Protein AF-I9AL87-F1 (afdb_monomer)

Sequence (127 aa):
MKKFLSMTLLLTAMFLTFSACSSDDETNYPDITGSWSKISETPGEYISSYMEVTWTFNSNNTATQRVILKFNDVTSRDTSTSFTYEYKGSTITLKNDKITLEYEISVSGNKMKLGNAEDGYFDLTKK

Foldseek 3Di:
DDDDPDDDDPPPPPPPPPPPPPPPVVPPADDPAAKWKDWDWDDDPVKIKIWMWMWH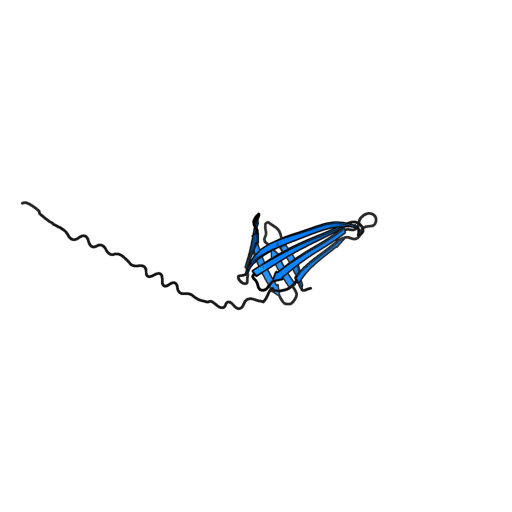AHPVQKIKIWIWIDIPNHTPDTDMDIWGWDDDRQWMWTDDPPDIFIWGWDDDPQWIWIHDPPGDIDTIGGD

Solvent-accessible surface area (backbone atoms only — not comparable to full-atom values): 7634 Å² total; per-residue (Å²): 143,83,88,81,90,76,85,83,85,82,81,79,77,77,77,76,74,74,74,77,72,76,71,80,68,81,71,86,48,83,85,69,65,46,44,32,35,34,78,49,75,43,85,50,96,91,58,26,40,39,38,37,43,36,42,35,35,43,94,84,41,36,32,36,43,37,41,37,33,25,46,69,86,42,76,77,42,80,50,74,48,70,29,40,49,52,78,68,64,53,36,36,40,40,36,50,102,86,51,76,45,76,23,44,34,48,76,59,92,61,37,35,43,41,29,40,90,85,86,38,72,46,72,24,33,60,111

pLDDT: mean 87.49, std 18.72, range [43.91, 98.81]

Mean predicted aligned error: 10.71 Å

Nearest PDB structures (foldseek):
  2eoc-assembly1_A  TM=5.942E-01  e=1.957E+00  Homo sapiens
  6x9z-assembly1_A  TM=5.318E-01  e=5.035E+00  synthetic construct
  3d6x-assembly1_B  TM=4.137E-01  e=2.291E+00  Campylobacter jejuni subsp. jejuni 81-176

Organism: NCBI:txid997892

Radius of gyration: 26.28 Å; Cα contacts (8 Å, |Δi|>4): 224; chains: 1; bounding box: 70×61×73 Å

Structure (mmCIF, N/CA/C/O backbone):
data_AF-I9AL87-F1
#
_entry.id   AF-I9AL87-F1
#
loop_
_atom_site.group_PDB
_atom_site.id
_atom_site.type_symbol
_atom_site.label_atom_id
_atom_site.label_alt_id
_atom_site.label_comp_id
_atom_site.label_asym_id
_atom_site.label_entity_id
_atom_site.label_seq_id
_atom_site.pdbx_PDB_ins_code
_atom_site.Cartn_x
_atom_site.Cartn_y
_atom_site.Cartn_z
_atom_site.occupancy
_atom_site.B_iso_or_equiv
_atom_site.auth_seq_id
_atom_site.auth_comp_id
_atom_site.auth_asym_id
_atom_site.auth_atom_id
_atom_site.pdbx_PDB_model_num
ATOM 1 N N . MET A 1 1 ? -54.436 46.625 46.031 1.00 50.62 1 MET A N 1
ATOM 2 C CA . MET A 1 1 ? -53.289 46.760 45.103 1.00 50.62 1 MET A CA 1
ATOM 3 C C . MET A 1 1 ? -51.995 46.849 45.897 1.00 50.62 1 MET A C 1
ATOM 5 O O . MET A 1 1 ? -51.783 47.862 46.545 1.00 50.62 1 MET A O 1
ATOM 9 N N . LYS A 1 2 ? -51.168 45.798 45.859 1.00 44.06 2 LYS A N 1
ATOM 10 C CA . LYS A 1 2 ? -49.694 45.828 45.770 1.00 44.06 2 LYS A CA 1
ATOM 11 C C . LYS A 1 2 ? -49.208 44.376 45.792 1.00 44.06 2 LYS A C 1
ATOM 13 O O . LYS A 1 2 ? -49.561 43.609 46.679 1.00 44.06 2 LYS A O 1
ATOM 18 N N . LYS A 1 3 ? -48.525 44.004 44.712 1.00 47.19 3 LYS A N 1
ATOM 19 C CA . LYS A 1 3 ? -48.068 42.655 44.378 1.00 47.19 3 LYS A CA 1
ATOM 20 C C . LYS A 1 3 ? -46.725 42.406 45.061 1.00 47.19 3 LYS A C 1
ATOM 22 O O . LYS A 1 3 ? -45.834 43.231 44.911 1.00 47.19 3 LYS A O 1
ATOM 27 N N . PHE A 1 4 ? -46.569 41.254 45.701 1.00 52.53 4 PHE A N 1
ATOM 28 C CA . PHE A 1 4 ? -45.263 40.641 45.935 1.00 52.53 4 PHE A CA 1
ATOM 29 C C . PHE A 1 4 ? -45.387 39.161 45.592 1.00 52.53 4 PHE A C 1
ATOM 31 O O . PHE A 1 4 ? -45.696 38.327 46.436 1.00 52.53 4 PHE A O 1
ATOM 38 N N . LEU A 1 5 ? -45.224 38.862 44.303 1.00 52.34 5 LEU A N 1
ATOM 39 C CA . LEU A 1 5 ? -45.041 37.499 43.826 1.00 52.34 5 LEU A CA 1
ATOM 40 C C . LEU A 1 5 ? -43.538 37.220 43.925 1.00 52.34 5 LEU A C 1
ATOM 42 O O . LEU A 1 5 ? -42.760 37.691 43.098 1.00 52.34 5 LEU A O 1
ATOM 46 N N . SER A 1 6 ? -43.138 36.558 45.005 1.00 52.62 6 SER A N 1
ATOM 47 C CA . SER A 1 6 ? -41.757 36.168 45.266 1.00 52.62 6 SER A CA 1
ATOM 48 C C . SER A 1 6 ? -41.584 34.684 44.959 1.00 52.62 6 SER A C 1
ATOM 50 O O . SER A 1 6 ? -42.292 33.853 45.516 1.00 52.62 6 SER A O 1
ATOM 52 N N . MET A 1 7 ? -40.610 34.405 44.093 1.00 51.69 7 MET A N 1
ATOM 53 C CA . MET A 1 7 ? -39.712 33.253 44.144 1.00 51.69 7 MET A CA 1
ATOM 54 C C . MET A 1 7 ? -40.322 31.844 44.053 1.00 51.69 7 MET A C 1
ATOM 56 O O . MET A 1 7 ? -40.640 31.224 45.061 1.00 51.69 7 MET A O 1
ATOM 60 N N . THR A 1 8 ? -40.269 31.240 42.863 1.00 59.03 8 THR A N 1
ATOM 61 C CA . THR A 1 8 ? -39.668 29.898 42.743 1.00 59.03 8 THR A CA 1
ATOM 62 C C . THR A 1 8 ? -39.083 29.712 41.342 1.00 59.03 8 THR A C 1
ATOM 64 O O . THR A 1 8 ? -39.794 29.528 40.359 1.00 59.03 8 THR A O 1
ATOM 67 N N . LEU A 1 9 ? -37.757 29.810 41.263 1.00 50.50 9 LEU A N 1
ATOM 68 C CA . LEU A 1 9 ? -36.939 29.455 40.111 1.00 50.50 9 LEU A CA 1
ATOM 69 C C . LEU A 1 9 ? -36.853 27.920 40.065 1.00 50.50 9 LEU A C 1
ATOM 71 O O . LEU A 1 9 ? -36.134 27.324 40.864 1.00 50.50 9 LEU A O 1
ATOM 75 N N . LEU A 1 10 ? -37.613 27.268 39.184 1.00 54.72 10 LEU A N 1
ATOM 76 C CA . LEU A 1 10 ? -37.503 25.822 38.963 1.00 54.72 10 LEU A CA 1
ATOM 77 C C . LEU A 1 10 ? -36.375 25.544 37.963 1.00 54.72 10 LEU A C 1
ATOM 79 O O . LEU A 1 10 ? -36.563 25.551 36.748 1.00 54.72 10 LEU A O 1
ATOM 83 N N . LEU A 1 11 ? -35.184 25.320 38.514 1.00 57.56 11 LEU A N 1
ATOM 84 C CA . LEU A 1 11 ? -34.005 24.831 37.813 1.00 57.56 11 LEU A CA 1
ATOM 85 C C .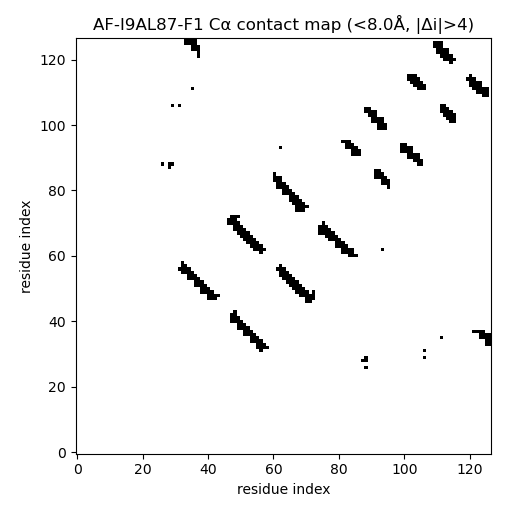 LEU A 1 11 ? -34.185 23.325 37.547 1.00 57.56 11 LEU A C 1
ATOM 87 O O . LEU A 1 11 ? -33.866 22.491 38.391 1.00 57.56 11 LEU A O 1
ATOM 91 N N . THR A 1 12 ? -34.729 22.958 36.388 1.00 57.50 12 THR A N 1
ATOM 92 C CA . THR A 1 12 ? -34.715 21.562 35.927 1.00 57.50 12 THR A CA 1
ATOM 93 C C . THR A 1 12 ? -33.385 21.294 35.233 1.00 57.50 12 THR A C 1
ATOM 95 O O . THR A 1 12 ? -33.249 21.386 34.017 1.00 57.50 12 THR A O 1
ATOM 98 N N . ALA A 1 13 ? -32.367 20.987 36.038 1.00 55.91 13 ALA A N 1
ATOM 99 C CA . ALA A 1 13 ? -31.144 20.371 35.549 1.00 55.91 13 ALA A CA 1
ATOM 100 C C . ALA A 1 13 ? -31.494 18.966 35.035 1.00 55.91 13 ALA A C 1
ATOM 102 O O . ALA A 1 13 ? -31.566 18.004 35.799 1.00 55.91 13 ALA A O 1
ATOM 103 N N . MET A 1 14 ? -31.753 18.855 33.732 1.00 52.38 14 MET A N 1
ATOM 104 C CA . MET A 1 14 ? -31.690 17.579 33.034 1.00 52.38 14 MET A CA 1
ATOM 105 C C . MET A 1 14 ? -30.231 17.131 33.062 1.00 52.38 14 MET A C 1
ATOM 107 O O . MET A 1 14 ? -29.427 17.503 32.210 1.00 52.38 14 MET A O 1
ATOM 111 N N . PHE A 1 15 ? -29.884 16.341 34.074 1.00 54.84 15 PHE A N 1
ATOM 112 C CA . PHE A 1 15 ? -28.754 15.436 33.984 1.00 54.84 15 PHE A CA 1
ATOM 113 C C . PHE A 1 15 ? -29.083 14.446 32.869 1.00 54.84 15 PHE A C 1
ATOM 115 O O . PHE A 1 15 ? -29.711 13.411 33.094 1.00 54.84 15 PHE A O 1
ATOM 122 N N . LEU A 1 16 ? -28.689 14.800 31.644 1.00 49.53 16 LEU A N 1
ATOM 123 C CA . LEU A 1 16 ? -28.437 13.830 30.595 1.00 49.53 16 LEU A CA 1
ATOM 124 C C . LEU A 1 16 ? -27.323 12.944 31.141 1.00 49.53 16 LEU A C 1
ATOM 126 O O . LEU A 1 16 ? -26.136 13.253 31.039 1.00 49.53 16 LEU A O 1
ATOM 130 N N . THR A 1 17 ? -27.721 11.866 31.806 1.00 56.75 17 THR A N 1
ATOM 131 C CA . THR A 1 17 ? -26.860 10.709 31.936 1.00 56.75 17 THR A CA 1
ATOM 132 C C . THR A 1 17 ? -26.636 10.251 30.506 1.00 56.75 17 THR A C 1
ATOM 134 O O . THR A 1 17 ? -27.465 9.574 29.902 1.00 56.75 17 THR A O 1
ATOM 137 N N . PHE A 1 18 ? -25.531 10.710 29.918 1.00 51.81 18 PHE A N 1
ATOM 138 C CA . PHE A 1 18 ? -24.912 9.993 28.827 1.00 51.81 18 PHE A CA 1
ATOM 139 C C . PHE A 1 18 ? -24.635 8.610 29.405 1.00 51.81 18 PHE A C 1
ATOM 141 O O . PHE A 1 18 ? -23.639 8.381 30.090 1.00 51.81 18 PHE A O 1
ATOM 148 N N . SER A 1 19 ? -25.582 7.699 29.205 1.00 46.22 19 SER A N 1
ATOM 149 C CA . SER A 1 19 ? -25.275 6.292 29.109 1.00 46.22 19 SER A CA 1
ATOM 150 C C . SER A 1 19 ? -24.304 6.227 27.942 1.00 46.22 19 SER A C 1
ATOM 152 O O . SER A 1 19 ? -24.693 6.168 26.779 1.00 46.22 19 SER A O 1
ATOM 154 N N . ALA A 1 20 ? -23.016 6.350 28.266 1.00 48.16 20 ALA A N 1
ATOM 155 C CA . ALA A 1 20 ? -21.945 5.799 27.471 1.00 48.16 20 ALA A CA 1
ATOM 156 C C . ALA A 1 20 ? -22.242 4.302 27.412 1.00 48.16 20 ALA A C 1
ATOM 158 O O . ALA A 1 20 ? -21.759 3.508 28.216 1.00 48.16 20 ALA A O 1
ATOM 159 N N . CYS A 1 21 ? -23.167 3.947 26.523 1.00 49.50 21 CYS A N 1
ATOM 160 C CA . CYS A 1 21 ? -23.405 2.591 26.111 1.00 49.50 21 CYS A CA 1
ATOM 161 C C . CYS A 1 21 ? -22.171 2.253 25.288 1.00 49.50 21 CYS A C 1
ATOM 163 O O . CYS A 1 21 ? -22.120 2.488 24.081 1.00 49.50 21 CYS A O 1
ATOM 165 N N . SER A 1 22 ? -21.142 1.824 26.017 1.00 45.03 22 SER A N 1
ATOM 166 C CA . SER A 1 22 ? -20.033 1.017 25.545 1.00 45.03 22 SER A CA 1
ATOM 167 C C . SER A 1 22 ? -20.643 -0.212 24.886 1.00 45.03 22 SER A C 1
ATOM 169 O O . SER A 1 22 ? -20.766 -1.272 25.491 1.00 45.03 22 SER A O 1
ATOM 171 N N . SER A 1 23 ? -21.121 -0.038 23.661 1.00 43.91 23 SER A N 1
ATOM 172 C CA . SER A 1 23 ? -21.192 -1.139 22.727 1.00 43.91 23 SER A CA 1
ATOM 173 C C . SER A 1 23 ? -19.745 -1.341 22.317 1.00 43.91 23 SER A C 1
ATOM 175 O O . SER A 1 23 ? -19.252 -0.730 21.373 1.00 43.91 23 SER A O 1
ATOM 177 N N . ASP A 1 24 ? -19.049 -2.164 23.104 1.00 47.09 24 ASP A N 1
ATOM 178 C CA . ASP A 1 24 ? -18.035 -3.061 22.559 1.00 47.09 24 ASP A CA 1
ATOM 179 C C . ASP A 1 24 ? -18.752 -3.921 21.510 1.00 47.09 24 ASP A C 1
ATOM 181 O O . ASP A 1 24 ? -19.101 -5.080 21.727 1.00 47.09 24 ASP A O 1
ATOM 185 N N . ASP A 1 25 ? -19.068 -3.299 20.378 1.00 53.34 25 ASP A N 1
ATOM 186 C CA . ASP A 1 25 ? -19.380 -3.996 19.157 1.00 53.34 25 ASP A CA 1
ATOM 187 C C . ASP A 1 25 ? -18.040 -4.587 18.733 1.00 53.34 25 ASP A C 1
ATOM 189 O O . ASP A 1 25 ? -17.259 -3.953 18.016 1.00 53.34 25 ASP A O 1
ATOM 193 N N . GLU A 1 26 ? -17.756 -5.795 19.234 1.00 57.44 26 GLU A N 1
ATOM 194 C CA . GLU A 1 26 ? -16.773 -6.726 18.679 1.00 57.44 26 GLU A CA 1
ATOM 195 C C . GLU A 1 26 ? -17.180 -7.003 17.231 1.00 57.44 26 GLU A C 1
ATOM 197 O O . GLU A 1 26 ? -17.805 -8.000 16.862 1.00 57.44 26 GLU A O 1
ATOM 202 N N . THR A 1 27 ? -16.903 -6.018 16.394 1.00 61.16 27 THR A N 1
ATOM 203 C CA . THR A 1 27 ? -17.228 -6.020 14.992 1.00 61.16 27 THR A CA 1
ATOM 204 C C . THR A 1 27 ? -16.166 -6.872 14.331 1.00 61.16 27 THR A C 1
ATOM 206 O O . THR A 1 27 ? -15.027 -6.460 14.117 1.00 61.16 27 THR A O 1
ATOM 209 N N . ASN A 1 28 ? -16.537 -8.125 14.082 1.00 78.56 28 ASN A N 1
ATOM 210 C CA . ASN A 1 28 ? -15.657 -9.123 13.502 1.00 78.56 28 ASN A CA 1
ATOM 211 C C . ASN A 1 28 ? -15.480 -8.847 12.001 1.00 78.56 28 ASN A C 1
ATOM 213 O O . ASN A 1 28 ? -16.153 -9.428 11.147 1.00 78.56 28 ASN A O 1
ATOM 217 N N . TYR A 1 2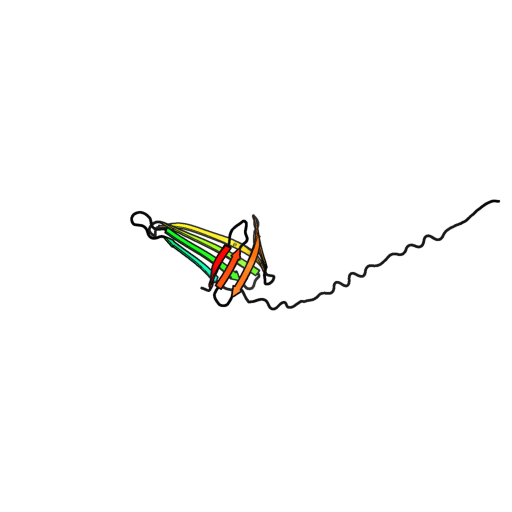9 ? -14.627 -7.878 11.686 1.00 86.44 29 TYR A N 1
ATOM 218 C CA . TYR A 1 29 ? -14.242 -7.552 10.321 1.00 86.44 29 TYR A CA 1
ATOM 219 C C . TYR A 1 29 ? -13.181 -8.533 9.801 1.00 86.44 29 TYR A C 1
ATOM 221 O O . TYR A 1 29 ? -12.418 -9.084 10.596 1.00 86.44 29 TYR A O 1
ATOM 229 N N . PRO A 1 30 ? -13.069 -8.729 8.472 1.00 90.44 30 PRO A N 1
ATOM 230 C CA . PRO A 1 30 ? -12.001 -9.542 7.900 1.00 90.44 30 PRO A CA 1
ATOM 231 C C . PRO A 1 30 ? -10.625 -9.075 8.376 1.00 90.44 30 PRO A C 1
ATOM 233 O O . PRO A 1 30 ? -10.332 -7.880 8.313 1.00 90.44 30 PRO A O 1
ATOM 236 N N . ASP A 1 31 ? -9.780 -10.015 8.801 1.00 93.62 31 ASP A N 1
ATOM 237 C CA . ASP A 1 31 ? -8.396 -9.720 9.161 1.00 93.62 31 ASP A CA 1
ATOM 238 C C . ASP A 1 31 ? -7.600 -9.282 7.923 1.00 93.62 31 ASP A C 1
ATOM 240 O O . ASP A 1 31 ? -7.470 -10.012 6.932 1.00 93.62 31 ASP A O 1
ATOM 244 N N . ILE A 1 32 ? -7.063 -8.067 7.993 1.00 97.12 32 ILE A N 1
ATOM 245 C CA . ILE A 1 32 ? -6.282 -7.447 6.923 1.00 97.12 32 ILE A CA 1
ATOM 246 C C . ILE A 1 32 ? -4.771 -7.574 7.141 1.00 97.12 32 ILE A C 1
ATOM 248 O O . ILE A 1 32 ? -4.001 -7.126 6.287 1.00 97.12 32 ILE A O 1
ATOM 252 N N . THR A 1 33 ? -4.330 -8.171 8.253 1.00 97.69 33 THR A N 1
ATOM 253 C CA . THR A 1 33 ? -2.908 -8.275 8.585 1.00 97.69 33 THR A CA 1
ATOM 254 C C . THR A 1 33 ? -2.122 -9.057 7.527 1.00 97.69 33 THR A C 1
ATOM 256 O O . THR A 1 33 ? -2.618 -9.975 6.854 1.00 97.69 33 THR A O 1
ATOM 259 N N . GLY A 1 34 ? -0.864 -8.649 7.353 1.00 98.31 34 GLY A N 1
ATOM 260 C CA . GLY A 1 34 ? 0.049 -9.175 6.346 1.00 98.31 34 GLY A CA 1
ATOM 261 C C . GLY A 1 34 ? 0.341 -8.190 5.216 1.00 98.31 34 GLY A C 1
ATOM 262 O O . GLY A 1 34 ? 0.045 -6.997 5.303 1.00 98.31 34 GLY A O 1
ATOM 263 N N . SER A 1 35 ? 0.973 -8.705 4.161 1.00 98.62 35 SER A N 1
ATOM 264 C CA . SER A 1 35 ? 1.428 -7.918 3.015 1.00 98.62 35 SER A CA 1
ATOM 265 C C . SER A 1 35 ? 0.523 -8.106 1.804 1.00 98.62 35 SER A C 1
ATOM 267 O O . SER A 1 35 ? 0.157 -9.224 1.447 1.00 98.62 35 SER A O 1
ATOM 269 N N . TRP A 1 36 ? 0.218 -6.999 1.142 1.00 98.75 36 TRP A N 1
ATOM 270 C CA . TRP A 1 36 ? -0.646 -6.914 -0.025 1.00 98.75 36 TRP A CA 1
ATOM 271 C C . TRP A 1 36 ? 0.052 -6.074 -1.083 1.00 98.75 36 TRP A C 1
ATOM 273 O O . TRP A 1 36 ? 0.576 -5.008 -0.765 1.00 98.75 36 TRP A O 1
ATOM 283 N N . SER A 1 37 ? 0.078 -6.519 -2.335 1.00 98.50 37 SER A N 1
ATOM 284 C CA . SER A 1 37 ? 0.761 -5.778 -3.390 1.00 98.50 37 SER A CA 1
ATOM 285 C C . SER A 1 37 ? -0.011 -5.690 -4.693 1.00 98.50 37 SER A C 1
ATOM 287 O O . SER A 1 37 ? -0.833 -6.540 -5.036 1.00 98.50 37 SER A O 1
ATOM 289 N N . LYS A 1 38 ? 0.302 -4.634 -5.438 1.00 97.94 38 LYS A N 1
ATOM 290 C CA . LYS A 1 38 ? -0.031 -4.481 -6.848 1.00 97.94 38 LYS A CA 1
ATOM 291 C C . LYS A 1 38 ? 1.268 -4.298 -7.609 1.00 97.94 38 LYS A C 1
ATOM 293 O O . LYS A 1 38 ? 2.063 -3.421 -7.270 1.00 97.94 38 LYS A O 1
ATOM 298 N N . ILE A 1 39 ? 1.453 -5.127 -8.625 1.00 97.50 39 ILE A N 1
ATOM 299 C CA . ILE A 1 39 ? 2.543 -5.013 -9.588 1.00 97.50 39 ILE A CA 1
ATOM 300 C C . ILE A 1 39 ? 1.943 -4.484 -10.889 1.00 97.50 39 ILE A C 1
ATOM 302 O O . ILE A 1 39 ? 0.827 -4.839 -11.272 1.00 97.50 39 ILE A O 1
ATOM 306 N N . SER A 1 40 ? 2.643 -3.566 -11.535 1.00 96.69 40 SER A N 1
ATOM 307 C CA . SER A 1 40 ? 2.293 -3.018 -12.839 1.00 96.69 40 SER A CA 1
ATOM 308 C C . SER A 1 40 ? 3.555 -2.988 -13.682 1.00 96.69 40 SER A C 1
ATOM 310 O O . SER A 1 40 ? 4.524 -2.320 -13.329 1.00 96.69 40 SER A O 1
ATOM 312 N N . GLU A 1 41 ? 3.536 -3.738 -14.774 1.00 96.81 41 GLU A N 1
ATOM 313 C CA . GLU A 1 41 ? 4.661 -3.888 -15.686 1.00 96.81 41 GLU A CA 1
ATOM 314 C C . GLU A 1 41 ? 4.240 -3.439 -17.076 1.00 96.81 41 GLU A C 1
ATOM 316 O O . GLU A 1 41 ? 3.208 -3.875 -17.592 1.00 96.81 41 GLU A O 1
ATOM 321 N N . THR A 1 42 ? 5.054 -2.583 -17.680 1.00 97.19 42 THR A N 1
ATOM 322 C CA . THR A 1 42 ? 4.885 -2.165 -19.067 1.00 97.19 42 THR A CA 1
ATOM 323 C C . THR A 1 42 ? 6.159 -2.527 -19.823 1.00 97.19 42 THR A C 1
ATOM 325 O O . THR A 1 42 ? 7.194 -1.886 -19.610 1.00 97.19 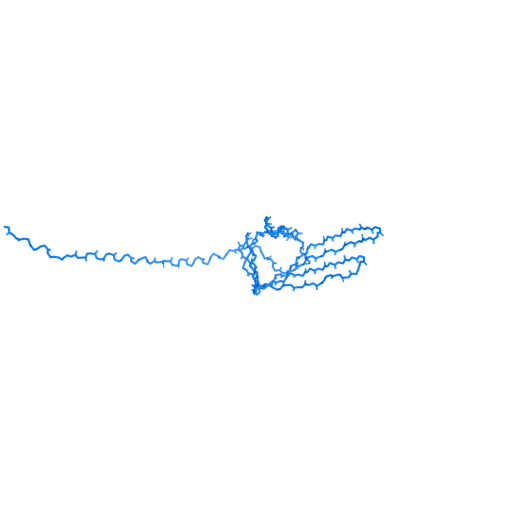42 THR A O 1
ATOM 328 N N . PRO A 1 43 ? 6.130 -3.552 -20.692 1.00 95.50 43 PRO A N 1
ATOM 329 C CA . PRO A 1 43 ? 7.267 -3.860 -21.545 1.00 95.50 43 PRO A CA 1
ATOM 330 C C . PRO A 1 43 ? 7.439 -2.773 -22.615 1.00 95.50 43 PRO A C 1
ATOM 332 O O . PRO A 1 43 ? 6.474 -2.130 -23.028 1.00 95.50 43 PRO A O 1
ATOM 335 N N . GLY A 1 44 ? 8.661 -2.606 -23.112 1.00 94.69 44 GLY A N 1
ATOM 336 C CA . GLY A 1 44 ? 8.941 -1.731 -24.245 1.00 94.69 44 GLY A CA 1
ATOM 337 C C . GLY A 1 44 ? 10.323 -1.991 -24.828 1.00 94.69 44 GLY A C 1
ATOM 338 O O . GLY A 1 44 ? 11.210 -2.488 -24.142 1.00 94.69 44 GLY A O 1
ATOM 339 N N . GLU A 1 45 ? 10.486 -1.682 -26.115 1.00 94.19 45 GLU A N 1
ATOM 340 C CA . GLU A 1 45 ? 11.718 -1.954 -26.873 1.00 94.19 45 GLU A CA 1
ATOM 341 C C . GLU A 1 45 ? 12.908 -1.114 -26.384 1.00 94.19 45 GLU A C 1
ATOM 343 O O . GLU A 1 45 ? 14.025 -1.612 -26.283 1.00 94.19 45 GLU A O 1
ATOM 348 N N . TYR A 1 46 ? 12.657 0.151 -26.037 1.00 94.31 46 TYR A N 1
ATOM 349 C CA . TYR A 1 46 ? 13.679 1.088 -25.550 1.00 94.31 46 TYR A CA 1
ATOM 350 C C . TYR A 1 46 ? 13.579 1.361 -24.045 1.00 94.31 46 TYR A C 1
ATOM 352 O O . TYR A 1 46 ? 14.586 1.609 -23.378 1.00 94.31 46 TYR A O 1
ATOM 360 N N . ILE A 1 47 ? 12.355 1.355 -23.516 1.00 95.12 47 ILE A N 1
ATOM 361 C CA . ILE A 1 47 ? 12.063 1.605 -22.109 1.00 95.12 47 ILE A CA 1
ATOM 362 C C . ILE A 1 47 ? 11.008 0.609 -21.629 1.00 95.12 47 ILE A C 1
ATOM 364 O O . ILE A 1 47 ? 9.905 0.561 -22.168 1.00 95.12 47 ILE A O 1
ATOM 368 N N . SER A 1 48 ? 11.344 -0.176 -20.615 1.00 97.69 48 SER A N 1
ATOM 369 C CA . SER A 1 48 ? 10.402 -0.948 -19.813 1.00 97.69 48 SER A CA 1
ATOM 370 C C . SER A 1 48 ? 10.191 -0.257 -18.471 1.00 97.69 48 SER A C 1
ATOM 372 O O . SER A 1 48 ? 11.079 0.444 -17.975 1.00 97.69 48 SER A O 1
ATOM 374 N N . SER A 1 49 ? 9.019 -0.443 -17.870 1.00 97.94 49 SER A N 1
ATOM 375 C CA . SER A 1 49 ? 8.748 0.007 -16.508 1.00 97.94 49 SER A CA 1
ATOM 376 C C . SER A 1 49 ? 8.191 -1.118 -15.646 1.00 97.94 49 SER A C 1
ATOM 378 O O . SER A 1 49 ? 7.398 -1.945 -16.091 1.00 97.94 49 SER A O 1
ATOM 380 N N . TYR A 1 50 ? 8.617 -1.122 -14.388 1.00 98.25 50 TYR A N 1
ATOM 381 C CA . TYR A 1 50 ? 8.104 -1.980 -13.327 1.00 98.25 50 TYR A CA 1
ATOM 382 C C . TYR A 1 50 ? 7.743 -1.086 -12.150 1.00 98.25 50 TYR A C 1
ATOM 384 O O . TYR A 1 50 ? 8.592 -0.341 -11.656 1.00 98.25 50 TYR A O 1
ATOM 392 N N . MET A 1 51 ? 6.505 -1.169 -11.683 1.00 98.00 51 MET A N 1
ATOM 393 C CA . MET A 1 51 ? 6.059 -0.525 -10.458 1.00 98.00 51 MET A CA 1
ATOM 394 C C . MET A 1 51 ? 5.451 -1.563 -9.529 1.00 98.00 51 MET A C 1
ATOM 396 O O . MET A 1 51 ? 4.559 -2.313 -9.915 1.00 98.00 51 MET A O 1
ATOM 400 N N . GLU A 1 52 ? 5.885 -1.551 -8.279 1.00 98.12 52 GLU A N 1
ATOM 401 C CA . GLU A 1 52 ? 5.289 -2.347 -7.222 1.00 98.12 52 GLU A CA 1
ATOM 402 C C . GLU A 1 52 ? 4.929 -1.452 -6.046 1.00 98.12 52 GLU A C 1
ATOM 404 O O . GLU A 1 52 ? 5.780 -0.762 -5.484 1.00 98.12 52 GLU A O 1
ATOM 409 N N . VAL A 1 53 ? 3.659 -1.499 -5.659 1.00 98.19 53 VAL A N 1
ATOM 410 C CA . VAL A 1 53 ? 3.170 -0.904 -4.418 1.00 98.19 53 VAL A CA 1
ATOM 411 C C . VAL A 1 53 ? 2.855 -2.048 -3.469 1.00 98.19 53 VAL A C 1
ATOM 413 O O . VAL A 1 53 ? 2.047 -2.911 -3.802 1.00 98.19 53 VAL A O 1
ATOM 416 N N . THR A 1 54 ? 3.500 -2.071 -2.305 1.00 98.75 54 THR A N 1
ATOM 417 C CA . THR A 1 54 ? 3.229 -3.037 -1.233 1.00 98.75 54 THR A CA 1
ATOM 418 C C . THR A 1 54 ? 2.723 -2.303 0.002 1.00 98.75 54 THR A C 1
ATOM 420 O O . THR A 1 54 ? 3.401 -1.409 0.504 1.00 98.75 54 THR A O 1
ATOM 423 N N . TRP A 1 55 ? 1.565 -2.716 0.504 1.00 98.69 55 TRP A N 1
ATOM 424 C CA . TRP A 1 55 ? 1.039 -2.350 1.813 1.00 98.69 55 TRP A CA 1
ATOM 425 C C . TRP A 1 55 ? 1.246 -3.507 2.787 1.00 98.69 55 TRP A C 1
ATOM 427 O O . TRP A 1 55 ? 0.883 -4.640 2.480 1.00 98.69 55 TRP A O 1
ATOM 437 N N . THR A 1 56 ? 1.801 -3.235 3.962 1.00 98.81 56 THR A N 1
ATOM 438 C CA . THR A 1 56 ? 1.901 -4.205 5.058 1.00 98.81 56 THR A CA 1
ATOM 439 C C . THR A 1 56 ? 1.134 -3.673 6.257 1.00 98.81 56 THR A C 1
ATOM 441 O O . THR A 1 56 ? 1.450 -2.582 6.722 1.00 98.81 56 THR A O 1
ATOM 444 N N . PHE A 1 57 ? 0.156 -4.435 6.749 1.00 98.69 57 PHE A N 1
ATOM 445 C CA . PHE A 1 57 ? -0.630 -4.123 7.947 1.00 98.69 57 PHE A CA 1
ATOM 446 C C . PHE A 1 57 ? -0.224 -5.058 9.088 1.00 98.69 57 PHE A C 1
ATOM 448 O O . PHE A 1 57 ? -0.240 -6.281 8.931 1.00 98.69 57 PHE A O 1
ATOM 455 N N . ASN A 1 58 ? 0.142 -4.490 10.234 1.00 98.56 58 ASN A N 1
ATOM 456 C CA . ASN A 1 58 ? 0.597 -5.226 11.411 1.00 98.56 58 ASN A CA 1
ATOM 457 C C . ASN A 1 58 ? -0.483 -5.243 12.498 1.00 98.56 58 ASN A C 1
ATOM 459 O O . ASN A 1 58 ? -1.198 -4.262 12.685 1.00 98.56 58 ASN A O 1
ATOM 463 N N . SER A 1 59 ? -0.528 -6.311 13.297 1.00 97.25 59 SER A N 1
ATOM 464 C CA . SER A 1 59 ? -1.509 -6.489 14.382 1.00 97.25 59 SER A CA 1
ATOM 465 C C . SER A 1 59 ? -1.428 -5.447 15.505 1.00 97.25 59 SER A C 1
ATOM 467 O O . SER A 1 59 ? -2.337 -5.356 16.319 1.00 97.25 59 SER A O 1
ATOM 469 N N . ASN A 1 60 ? -0.358 -4.649 15.554 1.00 97.38 60 ASN A N 1
ATOM 470 C CA . ASN A 1 60 ? -0.178 -3.541 16.492 1.00 97.38 60 ASN A CA 1
ATOM 471 C C . ASN A 1 60 ? -0.651 -2.185 15.928 1.00 97.38 60 ASN A C 1
ATOM 473 O O . ASN A 1 60 ? -0.141 -1.145 16.346 1.00 97.38 60 ASN A O 1
ATOM 477 N N . ASN A 1 61 ? -1.559 -2.190 14.947 1.00 97.75 61 ASN A N 1
ATOM 478 C CA . ASN A 1 61 ? -2.124 -0.990 14.320 1.00 97.75 61 ASN A CA 1
ATOM 479 C C . ASN A 1 61 ? -1.093 -0.100 13.607 1.00 97.75 61 ASN A C 1
ATOM 481 O O . ASN A 1 61 ? -1.293 1.106 13.451 1.00 97.75 61 ASN A O 1
ATOM 485 N N . THR A 1 62 ? 0.012 -0.683 13.140 1.00 98.62 62 THR A N 1
ATOM 486 C CA . THR A 1 62 ? 0.977 0.004 12.271 1.00 98.62 62 THR A CA 1
ATOM 487 C C . THR A 1 62 ? 0.891 -0.525 10.850 1.00 98.62 62 THR A C 1
ATOM 489 O O . THR A 1 62 ? 0.630 -1.706 10.626 1.00 98.62 62 THR A O 1
ATOM 492 N N . ALA A 1 63 ? 1.119 0.348 9.878 1.00 98.69 63 ALA A N 1
ATOM 493 C CA . ALA A 1 63 ? 1.159 -0.005 8.473 1.00 98.69 63 ALA A CA 1
ATOM 494 C C . ALA A 1 63 ? 2.386 0.592 7.783 1.00 98.69 63 ALA A C 1
ATOM 496 O O . ALA A 1 63 ? 3.001 1.552 8.249 1.00 98.69 63 ALA A O 1
ATOM 497 N N . THR A 1 64 ? 2.767 0.014 6.652 1.00 98.62 64 THR A N 1
ATOM 498 C CA . THR A 1 64 ? 3.839 0.533 5.803 1.00 98.62 64 THR A CA 1
ATOM 499 C C . THR A 1 64 ? 3.429 0.442 4.345 1.00 98.62 64 THR A C 1
ATOM 501 O O . THR A 1 64 ? 2.960 -0.605 3.907 1.00 98.62 64 THR A O 1
ATOM 504 N N . GLN A 1 65 ? 3.644 1.519 3.593 1.00 98.44 65 GLN A N 1
ATOM 505 C CA . GLN A 1 65 ? 3.549 1.536 2.140 1.00 98.44 65 GLN A CA 1
ATOM 506 C C . GLN A 1 65 ? 4.957 1.614 1.553 1.00 98.44 65 GLN A C 1
ATOM 508 O O . GLN A 1 65 ? 5.659 2.607 1.748 1.00 98.44 65 GLN A O 1
ATOM 513 N N . ARG A 1 66 ? 5.362 0.595 0.796 1.00 98.44 66 ARG A N 1
ATOM 514 C CA . ARG A 1 66 ? 6.597 0.607 0.009 1.00 98.44 66 ARG A CA 1
ATOM 515 C C . ARG A 1 66 ? 6.266 0.738 -1.470 1.00 98.44 66 ARG A C 1
ATOM 517 O O . ARG A 1 66 ? 5.430 -0.003 -1.980 1.00 98.44 66 ARG A O 1
ATOM 524 N N . VAL A 1 67 ? 6.948 1.652 -2.150 1.00 98.25 67 VAL A N 1
ATOM 525 C CA . VAL A 1 67 ? 6.838 1.864 -3.596 1.00 98.25 67 VAL A CA 1
ATOM 526 C C . VAL A 1 67 ? 8.198 1.621 -4.231 1.00 98.25 67 VAL A C 1
ATOM 528 O O . VAL A 1 67 ? 9.162 2.322 -3.914 1.00 98.25 67 VAL A O 1
ATOM 531 N N . ILE A 1 68 ? 8.253 0.651 -5.140 1.00 98.50 68 ILE A N 1
ATOM 532 C CA . ILE A 1 68 ? 9.414 0.356 -5.978 1.00 98.50 68 ILE A CA 1
ATOM 533 C C . ILE A 1 68 ? 9.067 0.746 -7.412 1.00 98.50 68 ILE A C 1
ATOM 535 O O . ILE A 1 68 ? 8.052 0.300 -7.940 1.00 98.50 68 ILE A O 1
ATOM 539 N N . LEU A 1 69 ? 9.912 1.557 -8.044 1.00 98.38 69 LEU A N 1
ATOM 540 C CA . LEU A 1 69 ? 9.824 1.906 -9.460 1.00 98.38 69 LEU A CA 1
ATOM 541 C C . LEU A 1 69 ? 11.156 1.586 -10.130 1.00 98.38 69 LEU A C 1
ATOM 543 O O . LEU A 1 69 ? 12.203 2.070 -9.689 1.00 98.38 69 LEU A O 1
ATOM 547 N N . LYS A 1 70 ? 11.110 0.812 -11.210 1.00 98.44 70 LYS A N 1
ATOM 548 C CA . LYS A 1 70 ? 12.265 0.501 -12.048 1.00 98.44 70 LYS A CA 1
ATOM 549 C C . LYS A 1 70 ? 11.994 0.874 -13.497 1.00 98.44 70 LYS A C 1
ATOM 551 O O . LYS A 1 70 ? 10.865 0.743 -13.970 1.00 98.44 70 LYS A O 1
ATOM 556 N N . PHE A 1 71 ? 13.052 1.280 -14.184 1.00 98.06 71 PHE A N 1
ATOM 557 C CA . PHE A 1 71 ? 13.076 1.485 -15.625 1.00 98.06 71 PHE A CA 1
ATOM 558 C C . PHE A 1 71 ? 14.213 0.662 -16.217 1.00 98.06 71 PHE A C 1
ATOM 560 O O . PHE A 1 71 ? 15.342 0.806 -15.752 1.00 98.06 71 PHE A O 1
ATOM 567 N N . ASN A 1 72 ? 13.940 -0.195 -17.205 1.00 97.00 72 ASN A N 1
ATOM 568 C CA . ASN A 1 72 ? 14.944 -1.121 -17.753 1.00 97.00 72 ASN A CA 1
ATOM 569 C C . ASN A 1 72 ? 15.689 -1.892 -16.643 1.00 97.00 72 ASN A C 1
ATOM 571 O O . ASN A 1 72 ? 16.916 -1.915 -16.608 1.00 97.00 72 ASN A O 1
ATOM 575 N N . ASP A 1 73 ? 14.936 -2.422 -15.673 1.00 94.56 73 ASP A N 1
ATOM 576 C CA . ASP A 1 73 ? 15.423 -3.105 -14.461 1.00 94.56 73 ASP A CA 1
ATOM 577 C C . ASP A 1 73 ? 16.274 -2.268 -13.486 1.00 94.56 73 ASP A C 1
ATOM 579 O O . ASP A 1 73 ? 16.605 -2.733 -12.392 1.00 94.56 73 ASP A O 1
ATOM 583 N N . VAL A 1 74 ? 16.555 -1.002 -13.802 1.00 97.31 74 VAL A N 1
ATOM 584 C CA . VAL A 1 74 ? 17.259 -0.075 -12.912 1.00 97.31 74 VAL A CA 1
ATOM 585 C C . VAL A 1 74 ? 16.274 0.559 -11.937 1.00 97.31 74 VAL A C 1
ATOM 587 O O . VAL A 1 74 ? 15.332 1.244 -12.337 1.00 97.31 74 VAL A O 1
ATOM 590 N N . THR A 1 75 ? 16.509 0.374 -10.637 1.00 98.12 75 THR A N 1
ATOM 591 C CA . THR A 1 75 ? 15.704 0.993 -9.576 1.00 98.12 75 THR A CA 1
ATOM 592 C C . THR A 1 75 ? 15.861 2.513 -9.584 1.00 98.12 75 THR A C 1
ATOM 594 O O . THR A 1 75 ? 16.919 3.043 -9.262 1.00 98.12 75 THR A O 1
ATOM 597 N N . SER A 1 76 ? 14.775 3.213 -9.911 1.00 97.38 76 SER A N 1
ATOM 598 C CA . SER A 1 76 ? 14.669 4.674 -9.852 1.00 97.38 76 SER A CA 1
ATOM 599 C C . SER A 1 76 ? 14.094 5.150 -8.516 1.00 97.38 76 SER A C 1
ATOM 601 O O . SER A 1 76 ? 14.493 6.196 -8.006 1.00 97.38 76 SER A O 1
ATOM 603 N N . ARG A 1 77 ? 13.177 4.375 -7.924 1.00 98.00 77 ARG A N 1
ATOM 604 C CA . ARG A 1 77 ? 12.602 4.645 -6.604 1.00 98.00 77 ARG A CA 1
ATOM 605 C C . ARG A 1 77 ? 12.502 3.358 -5.805 1.00 98.00 77 ARG A C 1
ATOM 607 O O . ARG A 1 77 ? 12.030 2.350 -6.318 1.00 98.00 77 ARG A O 1
ATOM 614 N N . ASP A 1 78 ? 12.884 3.440 -4.541 1.00 98.19 78 ASP A N 1
ATOM 615 C CA . ASP A 1 78 ? 12.568 2.455 -3.514 1.00 98.19 78 ASP A CA 1
ATOM 616 C C . ASP A 1 78 ? 12.365 3.222 -2.209 1.00 98.19 78 ASP A C 1
ATOM 618 O O . ASP A 1 78 ? 13.317 3.647 -1.556 1.00 98.19 78 ASP A O 1
ATOM 622 N N . THR A 1 79 ? 11.109 3.529 -1.906 1.00 98.06 79 THR A N 1
ATOM 623 C CA . THR A 1 79 ? 10.749 4.382 -0.770 1.00 98.06 79 THR A CA 1
ATOM 624 C C . THR A 1 79 ? 9.691 3.711 0.072 1.00 98.06 79 THR A C 1
ATOM 626 O O . THR A 1 79 ? 8.760 3.112 -0.466 1.00 98.06 79 THR A O 1
ATOM 629 N N . SER A 1 80 ? 9.809 3.871 1.386 1.00 98.12 80 SER A N 1
ATOM 630 C CA . SER A 1 80 ? 8.885 3.322 2.369 1.00 98.12 80 SER A CA 1
ATOM 631 C C . SER A 1 80 ? 8.318 4.440 3.237 1.00 98.12 80 SER A C 1
ATOM 633 O O . SER A 1 80 ? 9.069 5.299 3.701 1.00 98.12 80 SER A O 1
ATOM 635 N N . THR A 1 81 ? 7.003 4.435 3.443 1.00 98.12 81 THR A N 1
ATOM 636 C CA . THR A 1 81 ? 6.295 5.371 4.323 1.00 98.12 81 THR A CA 1
ATOM 637 C C . THR A 1 81 ? 5.539 4.588 5.383 1.00 98.12 81 THR A C 1
ATOM 639 O O . THR A 1 81 ? 4.759 3.694 5.057 1.00 98.12 81 THR A O 1
ATOM 642 N N . SER A 1 82 ? 5.764 4.933 6.647 1.00 98.56 82 SER A N 1
ATOM 643 C CA . SER A 1 82 ? 5.084 4.314 7.783 1.00 98.56 82 SER A CA 1
ATOM 644 C C . SER A 1 82 ? 3.828 5.087 8.165 1.00 98.56 82 SER A C 1
ATOM 646 O O . SER A 1 82 ? 3.777 6.314 8.042 1.00 98.56 82 SER A O 1
ATOM 648 N N . PHE A 1 83 ? 2.845 4.353 8.671 1.00 98.75 83 PHE A N 1
ATOM 649 C CA . PHE A 1 83 ? 1.581 4.866 9.178 1.00 98.75 83 PHE A CA 1
ATOM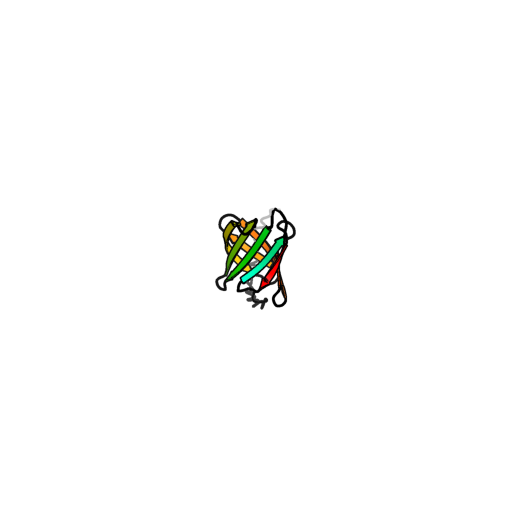 650 C C . PHE A 1 83 ? 1.193 4.122 10.459 1.00 98.75 83 PHE A C 1
ATOM 652 O O . PHE A 1 83 ? 1.596 2.978 10.676 1.00 98.75 83 PHE A O 1
ATOM 659 N N . THR A 1 84 ? 0.366 4.742 11.288 1.00 98.75 84 THR A N 1
ATOM 660 C CA . THR A 1 84 ? -0.579 4.012 12.138 1.00 98.75 84 THR A CA 1
ATOM 661 C C . THR A 1 84 ? -1.908 3.881 11.403 1.00 98.75 84 THR A C 1
ATOM 663 O O . THR A 1 84 ? -2.169 4.640 10.464 1.00 98.75 84 THR A O 1
ATOM 666 N N . TYR A 1 85 ? -2.740 2.915 11.793 1.00 98.56 85 TYR A N 1
ATOM 667 C CA . TYR A 1 85 ? -4.053 2.754 11.185 1.00 98.56 85 TYR A CA 1
ATOM 668 C C . TYR A 1 85 ? -5.166 2.394 12.170 1.00 98.56 85 TYR A C 1
ATOM 670 O O . TYR A 1 85 ? -4.963 1.683 13.157 1.00 98.56 85 TYR A O 1
ATOM 678 N N . GLU A 1 86 ? -6.368 2.856 11.842 1.00 97.94 86 GLU A N 1
ATOM 679 C CA . GLU A 1 86 ? -7.627 2.456 12.465 1.00 97.94 86 GLU A CA 1
ATOM 680 C C . GLU A 1 86 ? -8.525 1.845 11.383 1.00 97.94 86 GLU A C 1
ATOM 682 O O . GLU A 1 86 ? -8.830 2.503 10.391 1.00 97.94 86 GLU A O 1
ATOM 687 N N . TYR A 1 87 ? -8.916 0.580 11.547 1.00 96.31 87 TYR A N 1
ATOM 688 C CA . TYR A 1 87 ? -9.725 -0.168 10.582 1.00 96.31 87 TYR A CA 1
ATOM 689 C C . TYR A 1 87 ? -11.111 -0.455 11.160 1.00 96.31 87 TYR A C 1
ATOM 691 O O . TYR A 1 87 ? -11.226 -0.987 12.262 1.00 96.31 87 TYR A O 1
ATOM 699 N N . LYS A 1 88 ? -12.155 -0.106 10.403 1.00 95.31 88 LYS A N 1
ATOM 700 C CA . LYS A 1 88 ? -13.570 -0.221 10.790 1.00 95.31 88 LYS A CA 1
ATOM 701 C C . LYS A 1 88 ? -14.372 -0.998 9.741 1.00 95.31 88 LYS A C 1
ATOM 703 O O . LYS A 1 88 ? -15.472 -0.605 9.361 1.00 95.31 88 LYS A O 1
ATOM 708 N N . GLY A 1 89 ? -13.791 -2.071 9.207 1.00 94.38 89 GLY A N 1
ATOM 709 C CA . GLY A 1 89 ? -14.459 -2.996 8.286 1.00 94.38 89 GLY A CA 1
ATOM 710 C C . GLY A 1 89 ? -14.541 -2.533 6.841 1.00 94.38 89 GLY A C 1
ATOM 711 O O . GLY A 1 89 ? -13.965 -3.163 5.961 1.00 94.38 89 GLY A O 1
ATOM 712 N N . SER A 1 90 ? -15.269 -1.449 6.588 1.00 96.31 90 SER A N 1
ATOM 713 C CA . SER A 1 90 ? -15.411 -0.865 5.247 1.00 96.31 90 SER A CA 1
ATOM 714 C C . SER A 1 90 ? -14.537 0.367 5.034 1.00 96.31 90 SER A C 1
ATOM 716 O O . SER A 1 90 ? -14.373 0.822 3.903 1.00 96.31 90 SER A O 1
ATOM 718 N N . THR A 1 91 ? -13.983 0.924 6.110 1.00 97.81 91 THR A N 1
ATOM 719 C CA . THR A 1 91 ? -13.115 2.101 6.070 1.00 97.81 91 THR A CA 1
ATOM 720 C C . THR A 1 91 ? -11.837 1.874 6.863 1.00 97.81 91 THR A C 1
ATOM 722 O O . THR A 1 91 ? -11.786 1.074 7.803 1.00 97.81 91 THR A O 1
ATOM 725 N N . ILE A 1 92 ? -10.786 2.579 6.460 1.00 98.38 92 ILE A N 1
ATOM 726 C CA . ILE A 1 92 ? -9.504 2.604 7.149 1.00 98.38 92 ILE A CA 1
ATOM 727 C C . ILE A 1 92 ? -8.938 4.022 7.135 1.00 98.38 92 ILE A C 1
ATOM 729 O O . ILE A 1 92 ? -8.860 4.670 6.091 1.00 98.38 92 ILE A O 1
ATOM 733 N N . THR A 1 93 ? -8.522 4.490 8.307 1.00 98.62 93 THR A N 1
ATOM 734 C CA . THR A 1 93 ? -7.805 5.755 8.464 1.00 98.62 93 THR A CA 1
ATOM 735 C C . THR A 1 93 ? -6.328 5.447 8.653 1.00 98.62 93 THR A C 1
ATOM 737 O O . THR A 1 93 ? -5.966 4.730 9.583 1.00 98.62 93 THR A O 1
ATOM 740 N N . LEU A 1 94 ? -5.471 5.985 7.787 1.00 98.62 94 LEU A N 1
ATOM 741 C CA . LEU A 1 94 ? -4.014 5.843 7.827 1.00 98.62 94 LEU A CA 1
ATOM 742 C C . LEU A 1 94 ? -3.388 7.186 8.186 1.00 98.62 94 LEU A C 1
ATOM 744 O O . LEU A 1 94 ? -3.682 8.194 7.548 1.00 98.62 94 LEU A O 1
ATOM 748 N N . LYS A 1 95 ? -2.506 7.222 9.185 1.00 98.50 95 LYS A N 1
ATOM 749 C CA . LYS A 1 95 ? -1.951 8.483 9.687 1.00 98.50 95 LYS A CA 1
ATOM 750 C C . LYS A 1 95 ? -0.450 8.421 9.920 1.00 98.50 95 LYS A C 1
ATOM 752 O O . LYS A 1 95 ? 0.075 7.436 10.428 1.00 98.50 95 LYS A O 1
ATOM 757 N N . ASN A 1 96 ? 0.231 9.513 9.597 1.00 97.69 96 ASN A N 1
ATOM 758 C CA . ASN A 1 96 ? 1.568 9.823 10.091 1.00 97.69 96 ASN A CA 1
ATOM 759 C C . ASN A 1 96 ? 1.676 11.326 10.402 1.00 97.69 96 ASN A C 1
ATOM 761 O O . ASN A 1 96 ? 0.677 12.044 10.375 1.00 97.69 96 ASN A O 1
ATOM 765 N N . ASP A 1 97 ? 2.883 11.808 10.689 1.00 96.50 97 ASP A N 1
ATOM 766 C CA . ASP A 1 97 ? 3.119 13.207 11.077 1.00 96.50 97 ASP A CA 1
ATOM 767 C C . ASP A 1 97 ? 2.785 14.231 9.979 1.00 96.50 97 ASP A C 1
ATOM 769 O O . ASP A 1 97 ? 2.679 15.424 10.258 1.00 96.50 97 ASP A O 1
ATOM 773 N N . LYS A 1 98 ? 2.655 13.792 8.721 1.00 95.56 98 LYS A N 1
ATOM 774 C CA . LYS A 1 98 ? 2.492 14.663 7.548 1.00 95.56 98 LYS A CA 1
ATOM 775 C C . LYS A 1 98 ? 1.105 14.582 6.931 1.00 95.56 98 LYS A C 1
ATOM 777 O O . LYS A 1 98 ? 0.629 15.580 6.400 1.00 95.56 98 LYS A O 1
ATOM 782 N N . ILE A 1 99 ? 0.494 13.400 6.937 1.00 96.31 99 ILE A N 1
ATOM 783 C CA . ILE A 1 99 ? -0.745 13.141 6.211 1.00 96.31 99 ILE A CA 1
ATOM 784 C C . ILE A 1 99 ? -1.676 12.225 7.002 1.00 96.31 99 ILE A C 1
ATOM 786 O O . ILE A 1 99 ? -1.244 11.346 7.751 1.00 96.31 99 ILE A O 1
ATOM 790 N N . THR A 1 100 ? -2.971 12.453 6.814 1.00 97.88 100 THR A N 1
ATOM 791 C CA . THR A 1 100 ? -4.046 11.536 7.190 1.00 97.88 100 THR A CA 1
ATOM 792 C C . THR A 1 100 ? -4.772 11.153 5.907 1.00 97.88 100 THR A C 1
ATOM 794 O O . THR A 1 100 ? -5.153 12.038 5.148 1.00 97.88 100 THR A O 1
ATOM 797 N N . LEU A 1 101 ? -4.904 9.855 5.655 1.00 98.06 101 LEU A N 1
ATOM 798 C CA . LEU A 1 101 ? -5.601 9.292 4.505 1.00 98.06 101 LEU A CA 1
ATOM 799 C C . LEU A 1 101 ? -6.839 8.561 5.014 1.00 98.06 101 LEU A C 1
ATOM 801 O O . LEU A 1 101 ? -6.738 7.714 5.904 1.00 98.06 101 LEU A O 1
ATOM 805 N N . GLU A 1 102 ? -7.991 8.881 4.442 1.00 98.31 102 GLU A N 1
ATOM 806 C CA . GLU A 1 102 ? -9.258 8.217 4.736 1.00 98.31 102 GLU A CA 1
ATOM 807 C C . GLU A 1 102 ? -9.681 7.422 3.506 1.00 98.31 102 GLU A C 1
ATOM 809 O O . GLU A 1 102 ? -10.039 7.993 2.471 1.00 98.31 102 GLU A O 1
ATOM 814 N N . TYR A 1 103 ? -9.591 6.096 3.612 1.00 98.56 103 TYR A N 1
ATOM 815 C CA . TYR A 1 103 ? -9.830 5.176 2.508 1.00 98.56 103 TYR A CA 1
ATOM 816 C C . TYR A 1 103 ? -11.003 4.247 2.775 1.00 98.56 103 TYR A C 1
ATOM 818 O O . TYR A 1 103 ? -11.252 3.802 3.897 1.00 98.56 103 TYR A O 1
ATOM 826 N N . GLU A 1 104 ? -11.685 3.905 1.691 1.00 98.50 104 GLU A N 1
ATOM 827 C CA . GLU A 1 104 ? -12.513 2.717 1.621 1.00 98.50 104 GLU A CA 1
ATOM 828 C C . GLU A 1 104 ? -11.605 1.488 1.533 1.00 98.50 104 GLU A C 1
ATOM 830 O O . GLU A 1 104 ? -10.544 1.505 0.895 1.00 98.50 104 GLU A O 1
ATOM 835 N N . ILE A 1 105 ? -12.041 0.401 2.159 1.00 98.38 105 ILE A N 1
ATOM 836 C CA . ILE A 1 105 ? -11.359 -0.885 2.115 1.00 98.38 105 ILE A CA 1
ATOM 837 C C . ILE A 1 105 ? -12.381 -2.006 1.950 1.00 98.38 105 ILE A C 1
ATOM 839 O O . ILE A 1 105 ? -13.433 -2.028 2.582 1.00 98.38 105 ILE A O 1
ATOM 843 N N . SER A 1 106 ? -12.068 -2.959 1.079 1.00 97.44 106 SER A N 1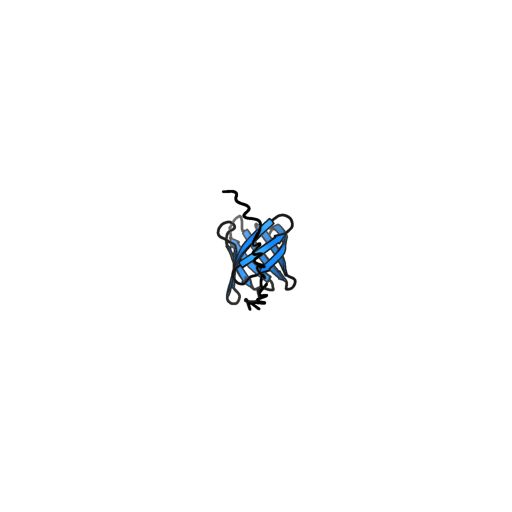
ATOM 844 C CA . SER A 1 106 ? -12.821 -4.206 0.964 1.00 97.44 106 SER A CA 1
ATOM 845 C C . SER A 1 106 ? -11.863 -5.361 0.729 1.00 97.44 106 SER A C 1
ATOM 847 O O . SER A 1 106 ? -10.910 -5.234 -0.042 1.00 97.44 106 SER A O 1
ATOM 849 N N . VAL A 1 107 ? -12.110 -6.485 1.402 1.00 96.56 107 VAL A N 1
ATOM 850 C CA . VAL A 1 107 ? -11.298 -7.700 1.290 1.00 96.56 107 VAL A CA 1
ATOM 851 C C . VAL A 1 107 ? -12.189 -8.867 0.895 1.00 96.56 107 VAL A C 1
ATOM 853 O O . VAL A 1 107 ? -13.216 -9.122 1.518 1.00 96.56 107 VAL A O 1
ATOM 856 N N . SER A 1 108 ? -11.781 -9.589 -0.145 1.00 95.25 108 SER A N 1
ATOM 857 C CA . SER A 1 108 ? -12.437 -10.811 -0.605 1.00 95.25 108 SER A CA 1
ATOM 858 C C . SER A 1 108 ? -11.372 -11.846 -0.951 1.00 95.25 108 SER A C 1
ATOM 860 O O . SER A 1 108 ? -10.654 -11.723 -1.947 1.00 95.25 108 SER A O 1
ATOM 862 N N . GLY A 1 109 ? -11.217 -12.852 -0.086 1.00 94.38 109 GLY A N 1
ATOM 863 C CA . GLY A 1 109 ? -10.166 -13.861 -0.217 1.00 94.38 109 GLY A CA 1
ATOM 864 C C . GLY A 1 109 ? -8.767 -13.238 -0.218 1.00 94.38 109 GLY A C 1
ATOM 865 O O . GLY A 1 109 ? -8.355 -12.610 0.753 1.00 94.38 109 GLY A O 1
ATOM 866 N N . ASN A 1 110 ? -8.032 -13.412 -1.317 1.00 97.25 110 ASN A N 1
ATOM 867 C CA . ASN A 1 110 ? -6.685 -12.866 -1.498 1.00 97.25 110 ASN A CA 1
ATOM 868 C C . ASN A 1 110 ? -6.659 -11.505 -2.211 1.00 97.25 110 ASN A C 1
ATOM 870 O O . ASN A 1 110 ? -5.584 -11.070 -2.622 1.00 97.25 110 ASN A O 1
ATOM 874 N N . LYS A 1 111 ? -7.808 -10.843 -2.385 1.00 98.00 111 LYS A N 1
ATOM 875 C CA . LYS A 1 111 ? -7.920 -9.529 -3.028 1.00 98.00 111 LYS A CA 1
ATOM 876 C C . LYS A 1 111 ? -8.333 -8.466 -2.022 1.00 98.00 111 LYS A C 1
ATOM 878 O O . LYS A 1 111 ? -9.219 -8.700 -1.203 1.00 98.00 111 LYS A O 1
ATOM 883 N N . MET A 1 112 ? -7.711 -7.298 -2.126 1.00 98.38 112 MET A N 1
ATOM 884 C CA . MET A 1 112 ? -8.053 -6.105 -1.361 1.00 98.38 112 MET A CA 1
ATOM 885 C C . MET A 1 112 ? -8.190 -4.924 -2.315 1.00 98.38 112 MET A C 1
ATOM 887 O O . MET A 1 112 ? -7.291 -4.682 -3.114 1.00 98.38 112 MET A O 1
ATOM 891 N N . LYS A 1 113 ? -9.281 -4.170 -2.211 1.00 98.31 113 LYS A N 1
ATOM 892 C CA . LYS A 1 113 ? -9.392 -2.840 -2.816 1.00 98.31 113 LYS A CA 1
ATOM 893 C C . LYS A 1 113 ? -9.232 -1.809 -1.708 1.00 98.31 113 LYS A C 1
ATOM 895 O O . LYS A 1 113 ? -9.944 -1.899 -0.712 1.00 98.31 113 LYS A O 1
ATOM 900 N N . LEU A 1 114 ? -8.304 -0.874 -1.879 1.00 98.56 114 LEU A N 1
ATOM 901 C CA . LEU A 1 114 ? -7.956 0.148 -0.893 1.00 98.56 114 LEU A CA 1
ATOM 902 C C . LEU A 1 114 ? -7.811 1.499 -1.587 1.00 98.56 114 LEU A C 1
ATOM 904 O O . LEU A 1 114 ? -7.088 1.583 -2.575 1.00 98.56 114 LEU A O 1
ATOM 908 N N . GLY A 1 115 ? -8.450 2.549 -1.085 1.00 98.19 115 GLY A 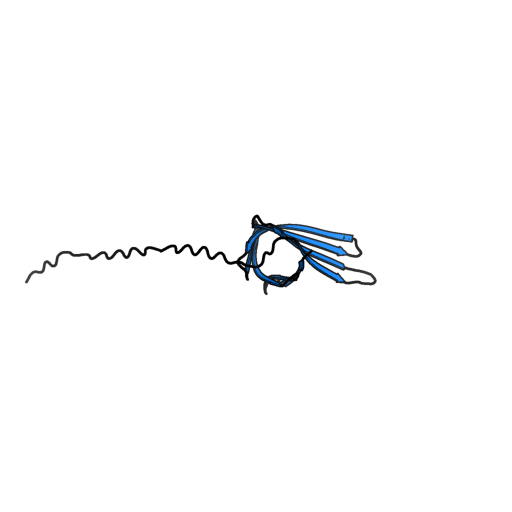N 1
ATOM 909 C CA . GLY A 1 115 ? -8.277 3.899 -1.623 1.00 98.19 115 GLY A CA 1
ATOM 910 C C . GLY A 1 115 ? -9.551 4.723 -1.563 1.00 98.19 115 GLY A C 1
ATOM 911 O O . GLY A 1 115 ? -10.481 4.389 -0.833 1.00 98.19 115 GLY A O 1
ATOM 912 N N . ASN A 1 116 ? -9.602 5.793 -2.343 1.00 98.00 116 ASN A N 1
ATOM 913 C CA . ASN A 1 116 ? -10.794 6.622 -2.493 1.00 98.00 116 ASN A CA 1
ATOM 914 C C . ASN A 1 116 ? -10.848 7.231 -3.909 1.00 98.00 116 ASN A C 1
ATOM 916 O O . ASN A 1 116 ? -10.009 6.945 -4.765 1.00 98.00 116 ASN A O 1
ATOM 920 N N . ALA A 1 117 ? -11.868 8.044 -4.190 1.00 97.12 117 ALA A N 1
ATOM 921 C CA . ALA A 1 117 ? -12.032 8.672 -5.503 1.00 97.12 117 ALA A CA 1
ATOM 922 C C . ALA A 1 117 ? -10.999 9.778 -5.804 1.00 97.12 117 ALA A C 1
ATOM 924 O O . ALA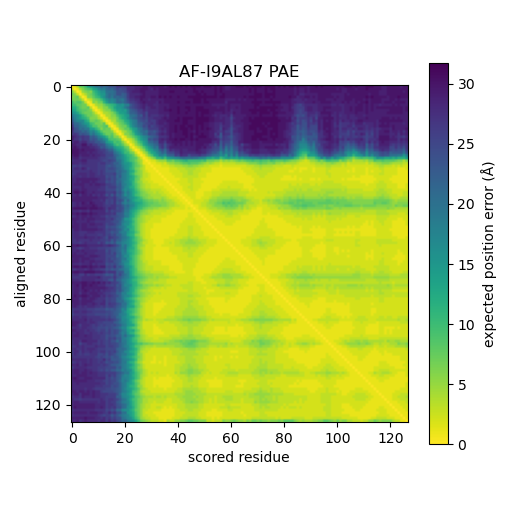 A 1 117 ? -10.773 10.079 -6.973 1.00 97.12 117 ALA A O 1
ATOM 925 N N . GLU A 1 118 ? -10.401 10.379 -4.774 1.00 96.00 118 GLU A N 1
ATOM 926 C CA . GLU A 1 118 ? -9.454 11.495 -4.897 1.00 96.00 118 GLU A CA 1
ATOM 927 C C . GLU A 1 118 ? -8.029 10.997 -5.181 1.00 96.00 118 GLU A C 1
ATOM 929 O O . GLU A 1 118 ? -7.410 11.409 -6.159 1.00 96.00 118 GLU A O 1
ATOM 934 N N . ASP A 1 119 ? -7.553 10.043 -4.381 1.00 94.50 119 ASP A N 1
ATOM 935 C CA . ASP A 1 119 ? -6.211 9.457 -4.467 1.00 94.50 119 ASP A CA 1
ATOM 936 C C . ASP A 1 119 ? -6.147 8.252 -5.420 1.00 94.50 119 ASP A C 1
ATOM 938 O O . ASP A 1 119 ? -5.068 7.795 -5.810 1.00 94.50 119 ASP A O 1
ATOM 942 N N . GLY A 1 120 ? -7.311 7.723 -5.800 1.00 96.06 120 GLY A N 1
ATOM 943 C CA . GLY A 1 120 ? -7.454 6.510 -6.590 1.00 96.06 120 GLY A CA 1
ATOM 944 C C . GLY A 1 120 ? -7.473 5.234 -5.746 1.00 96.06 120 GLY A C 1
ATOM 945 O O . GLY A 1 120 ? -7.312 5.240 -4.525 1.00 96.06 120 GLY A O 1
ATOM 946 N N . TYR A 1 121 ? -7.688 4.107 -6.429 1.00 96.62 121 TYR A N 1
ATOM 947 C CA . TYR A 1 121 ? -7.795 2.789 -5.806 1.00 96.62 121 TYR A CA 1
ATOM 948 C C . TYR A 1 121 ? -6.611 1.882 -6.152 1.00 96.62 121 TYR A C 1
ATOM 950 O O . TYR A 1 121 ? -6.205 1.737 -7.310 1.00 96.62 121 TYR A O 1
ATOM 958 N N . PHE A 1 122 ? -6.107 1.200 -5.129 1.00 96.69 122 PHE A N 1
ATOM 959 C CA . PHE A 1 122 ? -5.185 0.084 -5.231 1.00 96.69 122 PHE A CA 1
ATOM 960 C C . PHE A 1 122 ? -5.966 -1.233 -5.207 1.00 96.69 122 PHE A C 1
ATOM 962 O O . PHE A 1 122 ? -6.548 -1.595 -4.187 1.00 96.69 122 PHE A O 1
ATOM 969 N N . ASP A 1 123 ? -5.925 -1.975 -6.313 1.00 97.75 123 ASP A N 1
ATOM 970 C CA . ASP A 1 123 ? -6.377 -3.368 -6.372 1.00 97.75 1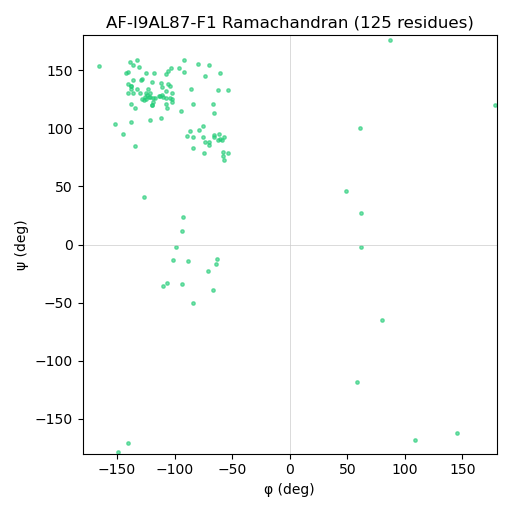23 ASP A CA 1
ATOM 971 C C . ASP A 1 123 ? -5.198 -4.287 -6.031 1.00 97.75 123 ASP A C 1
ATOM 973 O O . ASP A 1 123 ? -4.358 -4.610 -6.875 1.00 97.75 123 ASP A O 1
ATOM 977 N N . LEU A 1 124 ? -5.095 -4.642 -4.756 1.00 98.56 124 LEU A N 1
ATOM 978 C CA . LEU A 1 124 ? -3.988 -5.378 -4.166 1.00 98.56 124 LEU A CA 1
ATOM 979 C C . LEU A 1 124 ? -4.294 -6.881 -4.095 1.00 98.56 124 LEU A C 1
ATOM 981 O O . LEU A 1 124 ? -5.441 -7.313 -3.964 1.00 98.56 124 LEU A O 1
ATOM 985 N N . THR A 1 125 ? -3.240 -7.691 -4.139 1.00 98.44 125 THR A N 1
ATOM 986 C CA . THR A 1 125 ? -3.288 -9.142 -3.921 1.00 98.44 125 THR A CA 1
ATOM 987 C C . THR A 1 125 ? -2.425 -9.512 -2.721 1.00 98.44 125 THR A C 1
ATOM 989 O O . THR A 1 125 ? -1.347 -8.946 -2.550 1.00 98.44 125 THR A O 1
ATOM 992 N N . LYS A 1 126 ? -2.887 -10.446 -1.886 1.00 97.81 126 LYS A N 1
ATOM 993 C CA . LYS A 1 126 ? -2.120 -10.941 -0.736 1.00 97.81 126 LYS A CA 1
ATOM 994 C C . LYS A 1 126 ? -0.822 -11.611 -1.213 1.00 97.81 126 LYS A C 1
ATOM 996 O O . LYS A 1 126 ? -0.870 -12.387 -2.169 1.00 97.81 126 LYS A O 1
ATOM 1001 N N . LYS A 1 127 ? 0.303 -11.271 -0.578 1.00 93.50 127 LYS A N 1
ATOM 1002 C CA . LYS A 1 127 ? 1.619 -11.890 -0.807 1.00 93.50 127 LYS A CA 1
ATOM 1003 C C . LYS A 1 127 ? 1.794 -13.179 -0.018 1.00 93.50 127 LYS A C 1
ATOM 1005 O O . LYS A 1 127 ? 1.215 -13.272 1.088 1.00 93.50 127 LYS A O 1
#

InterPro domains:
  IPR024311 Lipocalin-like domain [PF13648] (33-114)

Secondary structure (DSSP, 8-state):
----------------------------PPP--EEEEEEEEE--SS--EEEEEEEEEETTTEEEEEEEEEETTEEEEEEEEEEEEEE-SSEEEEE-SS-EEEEEEEEETTEEEEEETTTEEEEEEE-

=== Feature glossary ===
Legend for the data blocks above and below:

— What the protein is —

Sequence gives the chain of amino acids in standard one-letter code (A=alanine, C=cysteine, …, Y=tyrosine), read N→C. It is the only feature that is directly encoded by the gene; all structural features are derived from the folded form of this sequence.

The annotation block draws on four external resources. InterPro: which protein families and domains the sequence belongs to. GO: standardized terms for what the protein does, what process it participates in, and where in the cell it acts. CATH: which structural fold it has in the CATH hierarchy. Organism: the species of origin.

— Where its atoms are —

Atomic coordinates in PDBx/mmCIF format — the same representation the Protein Data Bank distributes. Each line of the _atom_site loop places one backbone atom in Cartesian space (units: ångströms, origin: arbitrary).

Six rendered views show the 3D structure from the faces of a cube — i.e. along ±x, ±y, ±z. Rendering representation is drawn randomly per protein from cartoon (secondary-structure ribbons), sticks (backbone bonds), or molecular surface; coloring is either N→C rainbow (blue at the N-terminus through red at the C-terminus) or one color per chain.

— Local backbone conformation —

DSSP 8-state secondary structure assigns each residue one of H (α-helix), G (3₁₀-helix), I (π-helix), E (extended β-strand), B (isolated β-bridge), T (hydrogen-bonded turn), S (bend), or '-' (coil). The assignment is computed from backbone hydrogen-bond geometry via the Kabsch–Sander algorithm.

P-SEA three-state annotation labels each residue as helix, strand, or coil based purely on the geometry of the Cα trace. It serves as a fallback when the full backbone (and thus DSSP) is unavailable.

φ (phi) and ψ (psi) are the two rotatable backbone dihedrals per residue: φ is the C(i-1)–N–Cα–C torsion, ψ is the N–Cα–C–N(i+1) torsion, both in degrees on (−180°, 180°]. α-helical residues cluster near (−60°, −45°); β-strand residues near (−120°, +130°). A Ramachandran plot is simply a scatter of (φ, ψ) for every residue.

— Global shape and packing —

Radius of gyration (Rg) is the root-mean-square distance of Cα atoms from their centroid — a single number for overall size and compactness. A globular domain of N residues has Rg ≈ 2.2·N^0.38 Å; an extended or disordered chain has a much larger Rg. The Cα contact count is the number of residue pairs whose Cα atoms are within 8 Å and are more than four positions apart in sequence — a standard proxy for tertiary packing density. The bounding box is the smallest axis-aligned box enclosing all Cα atoms.

Accessible surface area quantifies burial. A residue with SASA near zero is packed into the hydrophobic core; one with SASA >100 Å² sits on the surface. Computed here via the Shrake–Rupley numerical algorithm with a 1.4 Å probe.

The contact map is a binary N×N matrix image: pixel (i, j) is dark where Cα_i and Cα_j are within 8 Å and |i−j|>4. Because the |i−j|>4 filter removes local helical contacts, off-diagonal stripes parallel to the main diagonal indicate parallel β-sheets; stripes perpendicular to it indicate antiparallel β-sheets. The Ramachandran plot scatters every residue's (φ, ψ) pair against the sterically allowed regions. The PAE heatmap renders the predicted-aligned-error matrix.

— Structural neighborhood —

A 3Di character summarizes, for each residue, the relative orientation of the Cα frame of its nearest spatial neighbor. Because it encodes fold topology rather than chemistry, 3Di alignments detect remote structural similarity that sequence alignment misses.

Structural nearest neighbors (via Foldseek easy-search vs the PDB). Reported per hit: target PDB id, E-value, and alignment TM-score. A TM-score above ~0.5 is the conventional threshold for 'same fold'.

— Confidence and disorder —

For AlphaFold models, the B-factor field carries pLDDT — the model's own estimate of local accuracy on a 0–100 scale. Regions with pLDDT<50 should be treated as essentially unmodeled; they often correspond to intrinsically disordered segments.

B-factor (Debye–Waller factor) reflects atomic displacement in the crystal lattice. It is an experimental observable (units Å²), not a prediction; low values mean the atom is pinned down, high values mean it moves or is heterogeneous across the crystal.

Predicted Aligned Error (PAE) is an AlphaFold confidence matrix: entry (i, j) is the expected error in the position of residue j, in ångströms, when the prediction is superimposed on the true structure at residue i. Low PAE within a block of residues means that block is internally rigid and well-predicted; high PAE between two blocks means their relative placement is uncertain even if each block individually is confident.